Protein AF-A0A7X8MKJ6-F1 (afdb_monomer_lite)

Secondary structure (DSSP, 8-state):
------HHHHHHHHHHHHHGGGG-EEEEEPTTSSSEEEHHHHHHHHHHHHHHSGG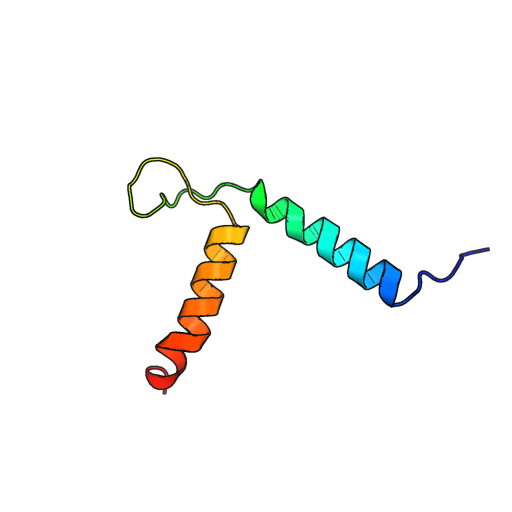G--

Structure (mmCIF, N/CA/C/O backbone):
data_AF-A0A7X8MKJ6-F1
#
_entry.id   AF-A0A7X8MKJ6-F1
#
loop_
_atom_site.group_PDB
_atom_site.id
_atom_site.type_symbol
_atom_site.label_atom_id
_atom_site.label_alt_id
_atom_site.label_comp_id
_atom_site.label_asym_id
_atom_site.label_entity_id
_atom_site.label_seq_id
_atom_site.pdbx_PDB_ins_code
_atom_site.Cartn_x
_atom_site.Cartn_y
_atom_site.Cartn_z
_atom_site.occupancy
_atom_site.B_iso_or_equiv
_atom_site.auth_seq_id
_atom_site.auth_comp_id
_atom_site.auth_asym_id
_atom_site.auth_atom_id
_atom_site.pdbx_PDB_model_num
ATOM 1 N N . MET A 1 1 ? -17.682 2.762 32.821 1.00 41.53 1 MET A N 1
ATOM 2 C CA . MET A 1 1 ? -18.787 2.879 31.852 1.00 41.53 1 MET A CA 1
ATOM 3 C C . MET A 1 1 ? -18.113 2.885 30.503 1.00 41.53 1 MET A C 1
ATOM 5 O O . MET A 1 1 ? -17.515 3.898 30.162 1.00 41.53 1 MET A O 1
ATOM 9 N N . ASP A 1 2 ? -18.048 1.729 29.845 1.00 51.84 2 ASP A N 1
ATOM 10 C CA . ASP A 1 2 ? -17.406 1.630 28.537 1.00 51.84 2 ASP A CA 1
ATOM 11 C C . ASP A 1 2 ? -18.168 2.525 27.566 1.00 51.84 2 ASP A C 1
ATOM 13 O O . ASP A 1 2 ? -19.364 2.356 27.328 1.00 51.84 2 ASP A O 1
ATOM 17 N N . MET A 1 3 ? -17.484 3.556 27.085 1.00 60.00 3 MET A N 1
ATOM 18 C CA . MET A 1 3 ? -17.982 4.387 26.008 1.00 60.00 3 MET A CA 1
ATOM 19 C C . MET A 1 3 ? -17.832 3.550 24.743 1.00 60.00 3 MET A C 1
ATOM 21 O O . MET A 1 3 ? -16.722 3.403 24.232 1.00 60.00 3 MET A O 1
ATOM 25 N N . GLU A 1 4 ? -18.931 2.935 24.302 1.00 72.38 4 GLU A N 1
ATOM 26 C CA . GLU A 1 4 ? -18.984 2.172 23.055 1.00 72.38 4 GLU A CA 1
ATOM 27 C C . GLU A 1 4 ? -18.330 2.982 21.934 1.00 72.38 4 GLU A C 1
ATOM 29 O O . GLU A 1 4 ? -18.806 4.049 21.542 1.00 72.38 4 GLU A O 1
ATOM 34 N N . THR A 1 5 ? -17.186 2.490 21.460 1.00 80.94 5 THR A N 1
ATOM 35 C CA . THR A 1 5 ? -16.391 3.141 20.421 1.00 80.94 5 THR A CA 1
ATOM 36 C C . THR A 1 5 ? -17.225 3.178 19.149 1.00 80.94 5 THR A C 1
ATOM 38 O O . THR A 1 5 ? -17.669 2.124 18.670 1.00 80.94 5 THR A O 1
ATOM 41 N N . SER A 1 6 ? -17.467 4.374 18.604 1.00 94.62 6 SER A N 1
ATOM 42 C CA . SER A 1 6 ? -18.341 4.515 17.443 1.00 94.62 6 SER A CA 1
ATOM 43 C C . SER A 1 6 ? -17.778 3.734 16.252 1.00 94.62 6 SER A C 1
ATOM 45 O O . SER A 1 6 ? -16.581 3.435 16.171 1.00 94.62 6 SER A O 1
ATOM 47 N N . ARG A 1 7 ? -18.637 3.390 15.285 1.00 95.81 7 ARG A N 1
ATOM 48 C CA . ARG A 1 7 ? -18.176 2.755 14.040 1.00 95.81 7 ARG A CA 1
ATOM 49 C C . ARG A 1 7 ? -17.068 3.580 13.374 1.00 95.81 7 ARG A C 1
ATOM 51 O O . ARG A 1 7 ? -16.106 2.992 12.889 1.00 95.81 7 ARG A O 1
ATOM 58 N N . LEU A 1 8 ? -17.204 4.906 13.383 1.00 95.69 8 LEU A N 1
ATOM 59 C CA . LEU A 1 8 ? -16.223 5.816 12.801 1.00 95.69 8 LEU A CA 1
ATOM 60 C C . LEU A 1 8 ? -14.885 5.749 13.545 1.00 95.69 8 LEU A C 1
ATOM 62 O O . LEU A 1 8 ? -13.848 5.634 12.902 1.00 95.69 8 LEU A O 1
ATOM 66 N N . ASP A 1 9 ? -14.901 5.730 14.877 1.00 96.69 9 ASP A N 1
ATOM 67 C CA . ASP A 1 9 ? -13.674 5.635 15.678 1.00 96.69 9 ASP A CA 1
ATOM 68 C C . ASP A 1 9 ? -12.923 4.328 15.400 1.00 96.69 9 ASP A C 1
ATOM 70 O O . ASP A 1 9 ? -11.707 4.326 15.223 1.00 96.69 9 ASP A O 1
ATOM 74 N N . LYS A 1 10 ? -13.646 3.205 15.274 1.00 96.88 10 LYS A N 1
ATOM 75 C CA . LYS A 1 10 ? -13.048 1.910 14.904 1.00 96.88 10 LYS A CA 1
ATOM 76 C C . LYS A 1 10 ? -12.403 1.962 13.518 1.00 96.88 10 LYS A C 1
ATOM 78 O O . LYS A 1 10 ? -11.307 1.440 13.335 1.00 96.88 10 LYS A O 1
ATOM 83 N N . GLN A 1 11 ? -13.065 2.599 12.552 1.00 97.94 11 GLN A N 1
ATOM 84 C CA . GLN A 1 11 ? -12.518 2.788 11.207 1.00 97.94 11 GLN A CA 1
ATOM 85 C C . GLN A 1 11 ? -11.272 3.675 11.234 1.00 97.94 11 GLN A C 1
ATOM 87 O O . GLN A 1 11 ? -10.277 3.327 10.607 1.00 97.94 11 GLN A O 1
ATOM 92 N N . MET A 1 12 ? -11.289 4.770 11.997 1.00 98.06 12 MET A N 1
ATOM 93 C CA . MET A 1 12 ? -10.127 5.646 12.112 1.00 98.06 12 MET A CA 1
ATOM 94 C C . MET A 1 12 ? -8.943 4.959 12.781 1.00 98.06 12 MET A C 1
ATOM 96 O O . MET A 1 12 ? -7.827 5.057 12.277 1.00 98.06 12 MET A O 1
ATOM 100 N N . ASN A 1 13 ? -9.184 4.200 13.849 1.00 98.00 13 ASN A N 1
ATOM 101 C CA . ASN A 1 13 ? -8.142 3.412 14.501 1.00 98.00 13 ASN A CA 1
ATOM 102 C C . ASN A 1 13 ? -7.544 2.374 13.548 1.00 98.00 13 ASN A C 1
ATOM 104 O O . ASN A 1 13 ? -6.329 2.215 13.506 1.00 98.00 13 ASN A O 1
ATOM 108 N N . PHE A 1 14 ? -8.374 1.716 12.734 1.00 98.12 14 PHE A N 1
ATOM 109 C CA . PHE A 1 14 ? -7.881 0.791 11.718 1.00 98.12 14 PHE A CA 1
ATOM 110 C C . PHE A 1 14 ? -7.008 1.495 10.672 1.00 98.12 14 PHE A C 1
ATOM 112 O O . PHE A 1 14 ? -5.939 0.992 10.343 1.00 98.12 14 PHE A O 1
ATOM 119 N N . LEU A 1 15 ? -7.426 2.667 10.179 1.00 98.38 15 LEU A N 1
ATOM 120 C CA . LEU A 1 15 ? -6.640 3.444 9.215 1.00 98.38 15 LEU A CA 1
ATOM 121 C C . LEU A 1 15 ? -5.279 3.868 9.785 1.00 98.38 15 LEU A C 1
ATOM 123 O O . LEU A 1 15 ? -4.279 3.807 9.074 1.00 98.38 15 LEU A O 1
ATOM 127 N N . LEU A 1 16 ? -5.232 4.262 11.060 1.00 98.38 16 LEU A N 1
ATOM 128 C CA . LEU A 1 16 ? -3.981 4.593 11.749 1.00 98.38 16 LEU A CA 1
ATOM 129 C C . LEU A 1 16 ? -3.074 3.371 11.924 1.00 98.38 16 LEU A C 1
ATOM 131 O O . LEU A 1 16 ? -1.862 3.487 11.764 1.00 98.38 16 LEU A O 1
ATOM 135 N N . GLU A 1 17 ? -3.649 2.207 12.226 1.00 98.56 17 GLU A N 1
ATOM 136 C CA . GLU A 1 17 ? -2.889 0.967 12.388 1.00 98.56 17 GLU A CA 1
ATOM 137 C C . GLU A 1 17 ? -2.251 0.527 11.063 1.00 98.56 17 GLU A C 1
ATOM 139 O O . GLU A 1 17 ? -1.051 0.263 11.002 1.00 98.56 17 GLU A O 1
ATOM 144 N N . VAL A 1 18 ? -3.016 0.518 9.964 1.00 98.25 18 VAL A N 1
ATOM 145 C CA . VAL A 1 18 ? -2.479 0.106 8.655 1.00 98.25 18 VAL A CA 1
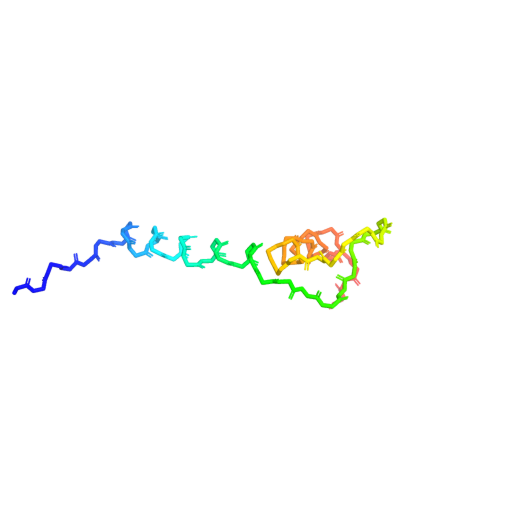ATOM 146 C C . VAL A 1 18 ? -1.486 1.112 8.067 1.00 98.25 18 VAL A C 1
ATOM 148 O O . VAL A 1 18 ? -0.638 0.718 7.268 1.00 98.25 18 VAL A O 1
ATOM 151 N N . ASP A 1 19 ? -1.526 2.387 8.472 1.00 98.56 19 ASP A N 1
ATOM 152 C CA . ASP A 1 19 ? -0.523 3.385 8.069 1.00 98.56 19 ASP A CA 1
ATOM 153 C C . ASP A 1 19 ? 0.898 2.975 8.488 1.00 98.56 19 ASP A C 1
ATOM 155 O O . ASP A 1 19 ? 1.865 3.234 7.768 1.00 98.56 19 ASP A O 1
ATOM 159 N N . GLN A 1 20 ? 1.027 2.238 9.597 1.00 98.62 20 GLN A N 1
ATOM 160 C CA . GLN A 1 20 ? 2.319 1.764 10.095 1.00 98.62 20 GLN A 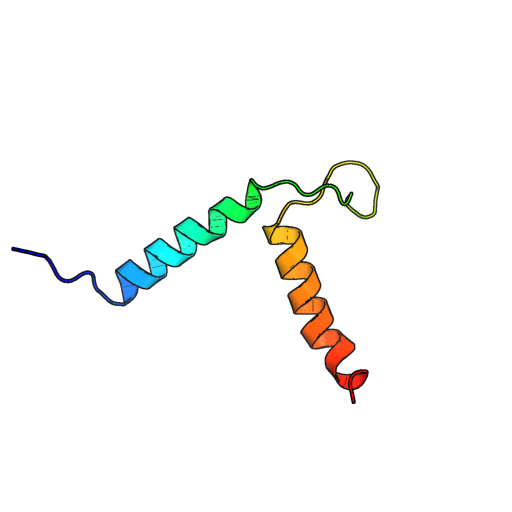CA 1
ATOM 161 C C . GLN A 1 20 ? 3.020 0.796 9.132 1.00 98.62 20 GLN A C 1
ATOM 163 O O . GLN A 1 20 ? 4.243 0.656 9.199 1.00 98.62 20 GLN A O 1
ATOM 168 N N . LEU A 1 21 ? 2.303 0.198 8.170 1.00 98.62 21 LEU A N 1
ATOM 169 C CA . LEU A 1 21 ? 2.906 -0.619 7.108 1.00 98.62 21 LEU A CA 1
ATOM 170 C C . LEU A 1 21 ? 3.910 0.162 6.250 1.00 98.62 21 LEU A C 1
ATOM 172 O O . LEU A 1 21 ? 4.814 -0.444 5.673 1.00 98.62 21 LEU A O 1
ATOM 176 N N . LYS A 1 22 ? 3.814 1.499 6.208 1.00 98.62 22 LYS A N 1
ATOM 177 C CA . LYS A 1 22 ? 4.794 2.372 5.540 1.00 98.62 22 LYS A CA 1
ATOM 178 C C . LYS A 1 22 ? 6.189 2.308 6.169 1.00 98.62 22 LYS A C 1
ATOM 180 O O . LYS A 1 22 ? 7.144 2.767 5.557 1.00 98.62 22 LYS A O 1
ATOM 185 N N . ARG A 1 23 ? 6.309 1.767 7.387 1.00 98.44 23 ARG A N 1
ATOM 186 C CA . ARG A 1 23 ? 7.570 1.633 8.137 1.00 98.44 23 ARG A CA 1
ATOM 187 C C . ARG A 1 23 ? 8.143 0.216 8.110 1.00 98.44 23 ARG A C 1
ATOM 189 O O . ARG A 1 23 ? 9.199 -0.016 8.689 1.00 98.44 23 ARG A O 1
ATOM 196 N N . VAL A 1 24 ? 7.434 -0.736 7.506 1.00 98.50 24 VAL A N 1
ATOM 197 C CA . VAL A 1 24 ? 7.866 -2.134 7.435 1.00 98.50 24 VAL A CA 1
ATOM 198 C C . VAL A 1 24 ? 8.538 -2.366 6.090 1.00 98.50 24 VAL A C 1
ATOM 200 O O . VAL A 1 24 ? 7.860 -2.651 5.097 1.00 98.50 24 VAL A O 1
ATOM 203 N N . ASP A 1 25 ? 9.861 -2.244 6.070 1.00 98.62 25 ASP A N 1
ATOM 204 C CA . ASP A 1 25 ? 10.678 -2.531 4.892 1.00 98.62 25 ASP A CA 1
ATOM 205 C C . ASP A 1 25 ? 10.662 -4.027 4.553 1.00 98.62 25 ASP A C 1
ATOM 207 O O . ASP A 1 25 ? 10.616 -4.901 5.424 1.00 98.62 25 ASP A O 1
ATOM 211 N N . ARG A 1 26 ? 10.701 -4.329 3.258 1.00 98.38 26 ARG A N 1
ATOM 212 C CA . ARG A 1 26 ? 10.787 -5.682 2.697 1.00 98.38 26 ARG A CA 1
ATOM 213 C C . ARG A 1 26 ? 12.184 -5.912 2.130 1.00 98.38 26 ARG A C 1
ATOM 215 O O . ARG A 1 26 ? 12.947 -4.977 1.974 1.00 98.38 26 ARG A O 1
ATOM 222 N N . GLN A 1 27 ? 12.549 -7.151 1.798 1.00 98.31 27 GLN A N 1
ATOM 223 C CA . GLN A 1 27 ? 13.842 -7.410 1.138 1.00 98.31 27 GLN A CA 1
ATOM 224 C C . GLN A 1 27 ? 13.856 -7.012 -0.345 1.00 98.31 27 GLN A C 1
ATOM 226 O O . GLN A 1 27 ? 14.919 -6.767 -0.910 1.00 98.31 27 GLN A O 1
ATOM 231 N N . THR A 1 28 ? 12.686 -6.971 -0.982 1.00 98.06 28 THR A N 1
ATOM 232 C CA . THR A 1 28 ? 12.537 -6.556 -2.376 1.00 98.06 28 THR A CA 1
ATOM 233 C C . THR A 1 28 ? 12.955 -5.096 -2.530 1.00 98.06 28 THR A C 1
ATOM 235 O O . THR A 1 28 ? 12.527 -4.241 -1.758 1.00 98.06 28 THR A O 1
ATOM 238 N N . LEU A 1 29 ? 13.792 -4.807 -3.524 1.00 98.38 29 LEU A N 1
ATOM 239 C CA . LEU A 1 29 ? 14.171 -3.440 -3.869 1.00 98.38 29 LEU A CA 1
ATOM 240 C C . LEU A 1 29 ? 13.106 -2.809 -4.764 1.00 98.38 29 LEU A C 1
ATOM 242 O O . LEU A 1 29 ? 12.471 -3.502 -5.562 1.00 98.38 29 LEU A O 1
ATOM 246 N N . ILE A 1 30 ? 12.950 -1.489 -4.677 1.00 98.25 30 ILE A N 1
ATOM 247 C CA . ILE A 1 30 ? 12.198 -0.754 -5.698 1.00 98.25 30 ILE A CA 1
ATOM 248 C C . ILE A 1 30 ? 12.902 -0.868 -7.062 1.00 98.25 30 ILE A C 1
ATOM 250 O O . ILE A 1 30 ? 14.075 -1.232 -7.137 1.00 98.25 30 ILE A O 1
ATOM 254 N N . VAL A 1 31 ? 12.188 -0.562 -8.150 1.00 97.38 31 VAL A N 1
ATOM 255 C CA . VAL A 1 31 ? 12.624 -0.848 -9.535 1.00 97.38 31 VAL A CA 1
ATOM 256 C C . VAL A 1 31 ? 13.993 -0.256 -9.885 1.00 97.38 31 VAL A C 1
ATOM 258 O O . VAL A 1 31 ? 14.748 -0.870 -10.634 1.00 97.38 31 VAL A O 1
ATOM 261 N N . ASP A 1 32 ? 14.330 0.914 -9.342 1.00 97.06 32 ASP A N 1
ATOM 262 C CA . ASP A 1 32 ? 15.625 1.563 -9.581 1.00 97.06 32 ASP A CA 1
ATOM 263 C C . ASP A 1 32 ? 16.769 1.024 -8.697 1.00 97.06 32 ASP A C 1
ATOM 265 O O . ASP A 1 32 ? 17.916 1.446 -8.836 1.00 97.06 32 ASP A O 1
ATOM 269 N N . GLY A 1 33 ? 16.473 0.086 -7.793 1.00 97.75 33 GLY A N 1
ATOM 270 C CA . GLY A 1 33 ? 17.434 -0.574 -6.915 1.00 97.75 33 GLY A CA 1
ATOM 271 C C . GLY A 1 33 ? 17.971 0.288 -5.771 1.00 97.75 33 GLY A C 1
ATOM 272 O O . GLY A 1 33 ? 18.861 -0.162 -5.053 1.00 97.75 33 GLY A O 1
ATOM 273 N N . THR A 1 34 ? 17.472 1.512 -5.577 1.00 98.12 34 THR A N 1
ATOM 274 C CA . THR A 1 34 ? 18.078 2.474 -4.637 1.00 98.12 34 THR A CA 1
ATOM 275 C C . THR A 1 34 ? 17.762 2.190 -3.171 1.00 98.12 34 THR A C 1
ATOM 277 O O . THR A 1 34 ? 18.535 2.576 -2.291 1.00 98.12 34 THR A O 1
ATOM 280 N N . ARG A 1 35 ? 16.646 1.510 -2.888 1.00 98.31 35 ARG A N 1
ATOM 281 C CA . ARG A 1 35 ? 16.235 1.136 -1.531 1.00 98.31 35 ARG A CA 1
ATOM 282 C C . ARG A 1 35 ? 15.320 -0.090 -1.518 1.00 98.31 35 ARG A C 1
ATOM 284 O O . ARG A 1 35 ? 14.714 -0.410 -2.545 1.00 98.31 35 ARG A O 1
ATOM 291 N N . PRO A 1 36 ? 15.153 -0.735 -0.357 1.00 98.56 36 PRO A N 1
ATOM 292 C CA . PRO A 1 36 ? 14.058 -1.668 -0.159 1.00 98.56 36 PRO A CA 1
ATOM 293 C C . PRO A 1 36 ? 12.685 -0.979 -0.276 1.00 98.56 36 PRO A C 1
ATOM 295 O O . PRO A 1 36 ? 12.531 0.201 0.058 1.00 98.56 36 PRO A O 1
ATOM 298 N N . GLU A 1 37 ? 11.687 -1.698 -0.791 1.00 98.50 37 GLU A N 1
ATOM 299 C CA . GLU A 1 37 ? 10.283 -1.265 -0.775 1.00 98.50 37 GLU A CA 1
ATOM 300 C C . GLU A 1 37 ? 9.690 -1.425 0.635 1.00 98.50 37 GLU A C 1
ATOM 302 O O . GLU A 1 37 ? 10.098 -2.321 1.379 1.00 98.50 37 GLU A O 1
ATOM 307 N N . ASN A 1 38 ? 8.687 -0.618 0.995 1.00 98.69 38 ASN A N 1
ATOM 308 C CA . ASN A 1 38 ? 7.908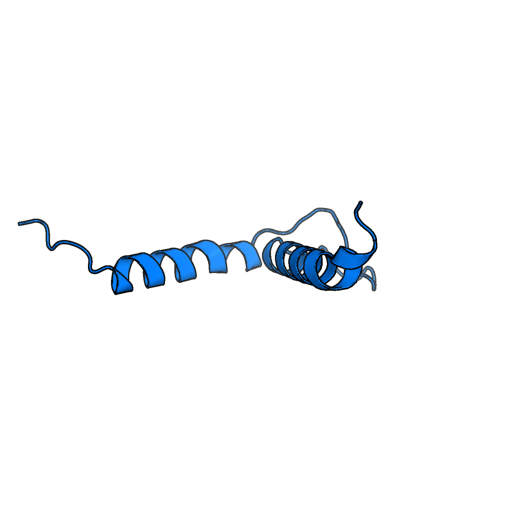 -0.872 2.214 1.00 98.69 38 ASN A CA 1
ATOM 309 C C . ASN A 1 38 ? 6.636 -1.689 1.926 1.00 98.69 38 ASN A C 1
ATOM 311 O O . ASN A 1 38 ? 6.172 -1.820 0.792 1.00 98.69 38 ASN A O 1
ATOM 315 N N . SER A 1 39 ? 6.040 -2.248 2.976 1.00 98.69 39 SER A N 1
ATOM 316 C CA . SER A 1 39 ? 4.881 -3.140 2.860 1.00 98.69 39 SER A CA 1
ATOM 317 C C . SER A 1 39 ? 3.609 -2.445 2.359 1.00 98.69 39 SER A C 1
ATOM 319 O O . SER A 1 39 ? 2.775 -3.097 1.722 1.00 98.69 39 SER A O 1
ATOM 321 N N . ALA A 1 40 ? 3.457 -1.137 2.594 1.00 98.62 40 ALA A N 1
ATOM 322 C CA . ALA A 1 40 ? 2.344 -0.366 2.042 1.00 98.62 40 ALA A CA 1
ATOM 323 C C . ALA A 1 40 ? 2.487 -0.173 0.520 1.00 98.62 40 ALA A C 1
ATOM 325 O O . ALA A 1 40 ? 1.519 -0.389 -0.209 1.00 98.62 40 ALA A O 1
ATOM 326 N N . GLU A 1 41 ? 3.689 0.160 0.034 1.00 98.38 41 GLU A N 1
ATOM 327 C CA . GLU A 1 41 ? 4.008 0.268 -1.403 1.00 98.38 41 GLU A CA 1
ATOM 328 C C . GLU A 1 41 ? 3.753 -1.052 -2.131 1.00 98.38 41 GLU A C 1
ATOM 330 O O . GLU A 1 41 ? 3.083 -1.077 -3.164 1.00 98.38 41 GLU A O 1
ATOM 335 N N . HIS A 1 42 ? 4.219 -2.156 -1.545 1.00 98.25 42 HIS A N 1
ATOM 336 C CA . HIS A 1 42 ? 4.019 -3.489 -2.097 1.00 98.25 42 HIS A CA 1
ATOM 337 C C . HIS A 1 42 ? 2.531 -3.839 -2.220 1.00 98.25 42 HIS A C 1
ATOM 339 O O . HIS A 1 42 ? 2.065 -4.254 -3.279 1.00 98.25 42 HIS A O 1
ATOM 345 N N . SER A 1 43 ? 1.760 -3.631 -1.148 1.00 98.25 43 SER A N 1
ATOM 346 C CA . SER A 1 43 ? 0.323 -3.938 -1.134 1.00 98.25 43 SER A CA 1
ATOM 347 C C . SER A 1 43 ? -0.450 -3.089 -2.144 1.00 98.25 43 SER A C 1
ATOM 349 O O . SER A 1 43 ? -1.335 -3.599 -2.829 1.00 98.25 43 SER A O 1
ATOM 351 N N . TRP A 1 44 ? -0.093 -1.807 -2.277 1.00 98.25 44 TRP A N 1
ATOM 352 C CA . TRP A 1 44 ? -0.656 -0.929 -3.302 1.00 98.25 44 TRP A CA 1
ATOM 353 C C . TRP A 1 44 ? -0.356 -1.446 -4.712 1.00 98.25 44 TRP A C 1
ATOM 355 O O . TRP A 1 44 ? -1.261 -1.527 -5.541 1.00 98.25 44 TRP A O 1
ATOM 365 N N . HIS A 1 45 ? 0.887 -1.855 -4.970 1.00 98.00 45 HIS A N 1
ATOM 366 C CA . HIS A 1 45 ? 1.282 -2.362 -6.278 1.00 98.00 45 HIS A CA 1
ATOM 367 C C . HIS A 1 45 ? 0.539 -3.659 -6.632 1.00 98.00 45 HIS A C 1
ATOM 369 O O . HIS A 1 45 ? -0.001 -3.771 -7.730 1.00 98.00 45 HIS A O 1
ATOM 375 N N . ILE A 1 46 ? 0.405 -4.591 -5.683 1.00 97.62 46 ILE A N 1
ATOM 376 C CA . ILE A 1 46 ? -0.365 -5.830 -5.867 1.00 97.62 46 ILE A CA 1
ATOM 377 C C . ILE A 1 46 ? -1.856 -5.546 -6.094 1.00 97.62 46 ILE A C 1
ATOM 379 O O . ILE A 1 46 ? -2.473 -6.187 -6.943 1.00 97.62 46 ILE A O 1
ATOM 383 N N . ALA A 1 47 ? -2.447 -4.572 -5.395 1.00 98.25 47 ALA A N 1
ATOM 384 C CA . ALA A 1 47 ? -3.837 -4.179 -5.630 1.00 98.25 47 ALA A CA 1
ATOM 385 C C . ALA A 1 47 ? -4.045 -3.634 -7.054 1.00 98.25 47 ALA A C 1
ATOM 387 O O . ALA A 1 47 ? -5.012 -4.004 -7.720 1.00 98.25 47 ALA A O 1
ATOM 388 N N . LEU A 1 48 ? -3.117 -2.806 -7.550 1.00 98.31 48 LEU A N 1
ATOM 389 C CA . LEU A 1 48 ? -3.141 -2.336 -8.937 1.00 98.31 48 LEU A CA 1
ATOM 390 C C . LEU A 1 48 ? -2.957 -3.475 -9.938 1.00 98.31 48 LEU A C 1
ATOM 392 O O . LEU A 1 48 ? -3.690 -3.531 -10.922 1.00 98.31 48 LEU A O 1
ATOM 396 N N . MET A 1 49 ? -2.025 -4.395 -9.680 1.00 98.00 49 MET A N 1
ATOM 397 C CA . MET A 1 49 ? -1.848 -5.591 -10.503 1.00 98.00 49 MET A CA 1
ATOM 398 C C . MET A 1 49 ? -3.134 -6.416 -10.556 1.00 98.00 49 MET A C 1
ATOM 400 O O . MET A 1 49 ? -3.530 -6.831 -11.636 1.00 98.00 49 MET A O 1
ATOM 404 N N . GLY A 1 50 ? -3.818 -6.603 -9.426 1.00 97.38 50 GLY A N 1
ATOM 405 C CA . GLY A 1 50 ? -5.093 -7.316 -9.376 1.00 97.38 50 GLY A CA 1
ATOM 406 C C . GLY A 1 50 ? -6.168 -6.668 -10.247 1.00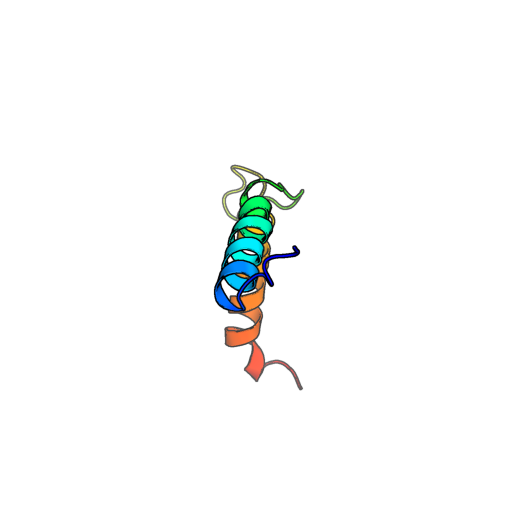 97.38 50 GLY A C 1
ATOM 407 O O . GLY A 1 50 ? -6.883 -7.375 -10.943 1.00 97.38 50 GLY A O 1
ATOM 408 N N . LEU A 1 51 ? -6.257 -5.334 -10.257 1.00 97.38 51 LEU A N 1
ATOM 409 C CA . LEU A 1 51 ? -7.204 -4.609 -11.111 1.00 97.38 51 LEU A CA 1
ATOM 410 C C . LEU A 1 51 ? -6.827 -4.667 -12.598 1.00 97.38 51 LEU A C 1
ATOM 412 O O . LEU A 1 51 ? -7.704 -4.843 -13.437 1.00 97.38 51 LEU A O 1
ATOM 416 N N . LEU A 1 52 ? -5.544 -4.499 -12.928 1.00 98.12 52 LEU A N 1
ATOM 417 C CA . LEU A 1 52 ? -5.066 -4.400 -14.312 1.00 98.12 52 LEU A CA 1
ATOM 418 C C . LEU A 1 52 ? -4.920 -5.756 -15.003 1.00 98.12 52 LEU A C 1
ATOM 420 O O . LEU A 1 52 ? -5.105 -5.844 -16.208 1.00 98.12 52 LEU A O 1
ATOM 424 N N . LEU A 1 53 ? -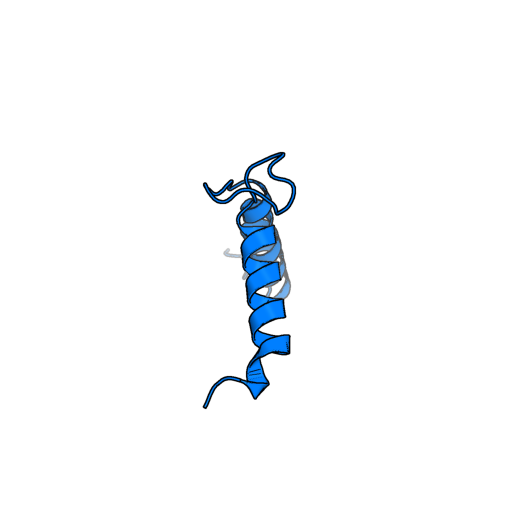4.572 -6.798 -14.253 1.00 98.12 53 LEU A N 1
ATOM 425 C CA . LEU A 1 53 ? -4.319 -8.138 -14.782 1.00 98.12 53 LEU A CA 1
ATOM 426 C C . LEU A 1 53 ? -5.515 -9.079 -14.581 1.00 98.12 53 LEU A C 1
ATOM 428 O O . LEU A 1 53 ? -5.399 -10.265 -14.877 1.00 98.12 53 LEU A O 1
ATOM 432 N N . ALA A 1 54 ? -6.654 -8.573 -14.087 1.00 97.31 54 ALA A N 1
ATOM 433 C CA . ALA A 1 54 ? -7.865 -9.364 -13.852 1.00 97.31 54 ALA A CA 1
ATOM 434 C C . ALA A 1 54 ? -8.333 -10.118 -15.105 1.00 97.31 54 ALA A C 1
ATOM 436 O O . ALA A 1 54 ? -8.815 -11.238 -15.000 1.00 97.31 54 ALA A O 1
ATOM 437 N N . GLU A 1 55 ? -8.165 -9.525 -16.289 1.00 96.12 55 GLU A N 1
ATOM 438 C CA . GLU A 1 55 ? -8.544 -10.133 -17.572 1.00 96.12 55 GLU A CA 1
ATOM 439 C C . GLU A 1 55 ? -7.646 -11.302 -18.012 1.00 96.12 55 GLU A C 1
ATOM 441 O O . GLU A 1 55 ? -7.945 -11.968 -18.999 1.00 96.12 55 GLU A O 1
ATOM 446 N N . HIS A 1 56 ? -6.540 -11.548 -17.307 1.00 96.25 56 HIS A N 1
ATOM 447 C CA . HIS A 1 56 ? -5.588 -12.618 -17.611 1.00 96.25 56 HIS A CA 1
ATOM 448 C C . HIS A 1 56 ? -5.699 -13.816 -16.657 1.00 96.25 56 HIS A C 1
ATOM 450 O O . HIS A 1 56 ? -4.865 -14.720 -16.719 1.00 96.25 56 HIS A O 1
ATOM 456 N N . VAL A 1 57 ? -6.682 -13.811 -15.753 1.00 87.62 57 VAL A N 1
ATOM 457 C CA . VAL A 1 57 ? -6.967 -14.917 -14.832 1.00 87.62 57 VAL A CA 1
ATOM 458 C C . VAL A 1 57 ? -8.246 -15.615 -15.299 1.00 87.62 57 VAL A C 1
ATOM 460 O O . VAL A 1 57 ? -9.277 -14.956 -15.425 1.00 87.62 57 VAL A O 1
ATOM 463 N N . ASP A 1 58 ? -8.157 -16.923 -15.564 1.00 73.88 58 ASP A N 1
ATOM 464 C CA . ASP A 1 58 ? -9.299 -17.801 -15.887 1.00 73.88 58 ASP A CA 1
ATOM 465 C C . ASP A 1 58 ? -10.146 -18.148 -14.647 1.00 73.88 58 ASP A C 1
ATOM 467 O O . ASP A 1 58 ? -9.556 -18.403 -13.566 1.00 73.88 58 ASP A O 1
#

Sequence (58 aa):
MDMETSRLDKQMNFLLEVDQLKRVDRQTLIVDGTRPENSAEHSWHIALMGLLLAEHVD

pLDDT: mean 94.15, std 11.43, range [41.53, 98.69]

Foldseek 3Di:
DDPPQDPVNVVVVVVVVVVCQQVAFDPPADPVRPGTHGRVRVVVVVVVCCVVCVVVDD

Radius of gyration: 16.77 Å; chains: 1; bounding box: 37×24×50 Å